Protein AF-A0AAN8IAG8-F1 (afdb_monomer_lite)

Foldseek 3Di:
DDDPDPPPCPPPDAAADEFEAAPVRHGPPPVDDPVQVVVQVVVCRVDDHDDNYFYAYRPGHTDDPPVVPDD

Organism: NCBI:txid191047

Radius of gyration: 16.96 Å; chains: 1; bounding box: 22×43×55 Å

Structure (mmCIF, N/CA/C/O backbone):
data_AF-A0AAN8IAG8-F1
#
_entry.id   AF-A0AAN8IAG8-F1
#
loop_
_atom_site.group_PDB
_atom_site.id
_atom_site.type_symbol
_atom_site.label_atom_id
_atom_site.label_alt_id
_atom_site.label_comp_id
_atom_site.label_asym_id
_atom_site.label_entity_id
_atom_site.label_seq_id
_atom_site.pdbx_PDB_ins_code
_atom_site.Cartn_x
_atom_site.Cartn_y
_atom_site.Cartn_z
_atom_site.occupancy
_atom_site.B_iso_or_equiv
_atom_site.auth_seq_id
_atom_site.auth_comp_id
_atom_site.auth_asym_id
_atom_site.auth_atom_id
_atom_site.pdbx_PDB_model_num
ATOM 1 N N . MET A 1 1 ? 0.792 20.036 43.826 1.00 57.53 1 MET A N 1
ATOM 2 C CA . MET A 1 1 ? 0.528 19.867 42.382 1.00 57.53 1 MET A CA 1
ATOM 3 C C . MET A 1 1 ? 0.468 18.375 42.084 1.00 57.53 1 MET A C 1
ATOM 5 O O . MET A 1 1 ? 1.489 17.726 42.291 1.00 57.53 1 MET A O 1
ATOM 9 N N . PRO A 1 2 ? -0.677 17.794 41.692 1.00 71.44 2 PRO A N 1
ATOM 10 C CA . PRO A 1 2 ? -0.686 16.425 41.188 1.00 71.44 2 PRO A CA 1
ATOM 11 C C . PRO A 1 2 ? 0.003 16.373 39.815 1.00 71.44 2 PRO A C 1
ATOM 13 O O . PRO A 1 2 ? -0.131 17.292 39.007 1.00 71.44 2 PRO A O 1
ATOM 16 N N . ARG A 1 3 ? 0.789 15.317 39.579 1.00 65.94 3 ARG A N 1
ATOM 17 C CA . ARG A 1 3 ? 1.389 15.007 38.274 1.00 65.94 3 ARG A CA 1
ATOM 18 C C . ARG A 1 3 ? 0.248 14.741 37.279 1.00 65.94 3 ARG A C 1
ATOM 20 O O . ARG A 1 3 ? -0.653 13.995 37.655 1.00 65.94 3 ARG A O 1
ATOM 27 N N . PRO A 1 4 ? 0.271 15.290 36.052 1.00 71.94 4 PRO A N 1
ATOM 28 C CA . PRO A 1 4 ? -0.713 14.928 35.039 1.00 71.94 4 PRO A CA 1
ATOM 29 C C . PRO A 1 4 ? -0.697 13.410 34.833 1.00 71.94 4 PRO A C 1
ATOM 31 O O . PRO A 1 4 ? 0.372 12.832 34.618 1.00 71.94 4 PRO A O 1
ATOM 34 N N . GLU A 1 5 ? -1.857 12.767 34.943 1.00 75.31 5 GLU A N 1
ATOM 35 C CA . GLU A 1 5 ? -2.009 11.362 34.577 1.00 75.31 5 GLU A CA 1
ATOM 36 C C . GLU A 1 5 ? -1.670 11.205 33.091 1.00 75.31 5 GLU A C 1
ATOM 38 O O . GLU A 1 5 ? -2.197 11.913 32.230 1.00 75.31 5 GLU A O 1
ATOM 43 N N . PHE A 1 6 ? -0.735 10.305 32.792 1.00 68.00 6 PHE A N 1
ATOM 44 C CA . PHE A 1 6 ? -0.402 9.926 31.427 1.00 68.00 6 PHE A CA 1
ATOM 45 C C . PHE A 1 6 ? -1.627 9.234 30.822 1.00 68.00 6 PHE A C 1
ATOM 47 O O . PHE A 1 6 ? -1.973 8.141 31.256 1.00 68.00 6 PHE A O 1
ATOM 54 N N . GLN A 1 7 ? -2.295 9.881 29.862 1.00 66.06 7 GLN A N 1
ATOM 55 C CA . GLN A 1 7 ? -3.380 9.272 29.088 1.00 66.06 7 GLN A CA 1
ATOM 56 C C . GLN A 1 7 ? -2.749 8.326 28.061 1.00 66.06 7 GLN A C 1
ATOM 58 O O . GLN A 1 7 ? -2.138 8.814 27.103 1.00 66.06 7 GLN A O 1
ATOM 63 N N . PRO A 1 8 ? -2.822 6.998 28.251 1.00 64.81 8 PRO A N 1
ATOM 64 C CA . PRO A 1 8 ? -1.902 6.118 27.553 1.00 64.81 8 PRO A CA 1
ATOM 65 C C . PRO A 1 8 ? -2.320 5.816 26.105 1.00 64.81 8 PRO A C 1
ATOM 67 O O . PRO A 1 8 ? -1.457 5.503 25.297 1.00 64.81 8 PRO A O 1
ATOM 70 N N . GLU A 1 9 ? -3.584 6.013 25.716 1.00 64.00 9 GLU A N 1
ATOM 71 C CA . GLU A 1 9 ? -4.107 5.355 24.507 1.00 64.00 9 GLU A CA 1
ATOM 72 C C . GLU A 1 9 ? -5.107 6.215 23.706 1.00 64.00 9 GLU A C 1
ATOM 74 O O . GLU A 1 9 ? -6.127 5.714 23.234 1.00 64.00 9 GLU A O 1
ATOM 79 N N . ALA A 1 10 ? -4.892 7.525 23.540 1.00 59.28 10 ALA A N 1
ATOM 80 C CA . ALA A 1 10 ? -5.633 8.217 22.479 1.00 59.28 10 ALA A CA 1
ATOM 81 C C . ALA A 1 10 ? -5.214 7.569 21.150 1.00 59.28 10 ALA A C 1
ATOM 83 O O . ALA A 1 10 ? -4.048 7.701 20.788 1.00 59.28 10 ALA A O 1
ATOM 84 N N . ASN A 1 11 ? -6.113 6.821 20.492 1.00 65.75 11 ASN A N 1
ATOM 85 C CA . ASN A 1 11 ? -5.859 6.087 19.247 1.00 65.75 11 ASN A CA 1
ATOM 86 C C . ASN A 1 11 ? -5.066 6.974 18.269 1.00 65.75 11 ASN A C 1
ATOM 88 O O . ASN A 1 11 ? -5.622 7.901 17.681 1.00 65.75 11 ASN A O 1
ATOM 92 N N . ARG A 1 12 ? -3.747 6.748 18.157 1.00 68.56 12 ARG A N 1
ATOM 93 C CA . ARG A 1 12 ? -2.792 7.687 17.527 1.00 68.56 12 ARG A CA 1
ATOM 94 C C . ARG A 1 12 ? -2.823 7.651 15.995 1.00 68.56 12 ARG A C 1
ATOM 96 O O . ARG A 1 12 ? -1.904 8.151 15.351 1.00 68.56 12 ARG A O 1
ATOM 103 N N . GLY A 1 13 ? -3.892 7.107 15.426 1.00 72.56 13 GLY A N 1
ATOM 104 C CA . GLY A 1 13 ? -4.019 6.848 14.004 1.00 72.56 13 GLY A CA 1
ATOM 105 C C . GLY A 1 13 ? -3.315 5.559 13.587 1.00 72.56 13 GLY A C 1
ATOM 106 O O . GLY A 1 13 ? -2.440 5.028 14.270 1.00 72.56 13 GLY A O 1
ATOM 107 N N . SER A 1 14 ? -3.741 5.069 12.436 1.00 84.69 14 SER A N 1
ATOM 108 C CA . SER A 1 14 ? -3.212 3.892 11.761 1.00 84.69 14 SER A CA 1
ATOM 109 C C . SER A 1 14 ? -1.959 4.257 10.963 1.00 84.69 14 SER A C 1
ATOM 111 O O . SER A 1 14 ? -1.968 5.238 10.218 1.00 84.69 14 SER A O 1
ATOM 113 N N . PHE A 1 15 ? -0.875 3.487 11.108 1.00 88.25 15 PHE A N 1
ATOM 114 C CA . PHE A 1 15 ? 0.339 3.663 10.303 1.00 88.25 15 PHE A CA 1
ATOM 115 C C . PHE A 1 15 ? 0.414 2.600 9.210 1.00 88.25 15 PHE A C 1
ATOM 117 O O . PHE A 1 15 ? 0.376 1.405 9.511 1.00 88.25 15 PHE A O 1
ATOM 124 N N . TYR A 1 16 ? 0.588 3.050 7.968 1.00 93.56 16 TYR A N 1
ATOM 125 C CA . TYR A 1 16 ? 0.717 2.193 6.797 1.00 93.56 16 TYR A CA 1
ATOM 126 C C . TYR A 1 16 ? 1.867 2.642 5.895 1.00 93.56 16 TYR A C 1
ATOM 128 O O . TYR A 1 16 ? 2.033 3.829 5.617 1.00 93.56 16 TYR A O 1
ATOM 136 N N . TYR A 1 17 ? 2.609 1.665 5.387 1.00 93.69 17 TYR A N 1
ATOM 137 C CA . TYR A 1 17 ? 3.486 1.775 4.234 1.00 93.69 17 TYR A CA 1
ATOM 138 C C . TYR A 1 17 ? 2.838 1.009 3.079 1.00 93.69 17 TYR A C 1
ATOM 140 O O . TYR A 1 17 ? 2.759 -0.220 3.119 1.00 93.69 17 TYR A O 1
ATOM 148 N N . ALA A 1 18 ? 2.342 1.740 2.080 1.00 94.81 18 ALA A N 1
ATOM 149 C CA . ALA A 1 18 ? 1.764 1.147 0.881 1.00 94.81 18 ALA A CA 1
ATOM 150 C C . ALA A 1 18 ? 2.864 0.738 -0.106 1.00 94.81 18 ALA A C 1
ATOM 152 O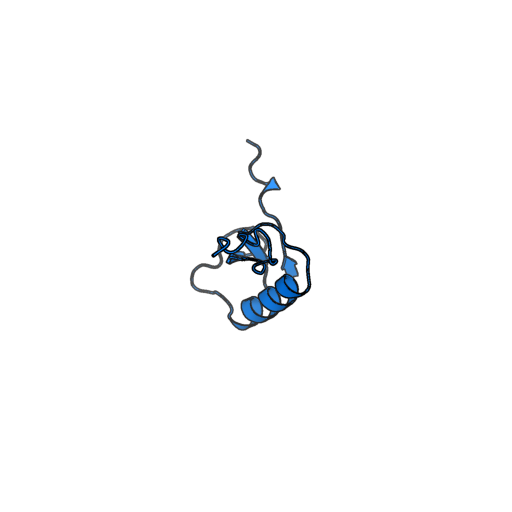 O . ALA A 1 18 ? 3.635 1.584 -0.559 1.00 94.81 18 ALA A O 1
ATOM 153 N N . ASP A 1 19 ? 2.907 -0.547 -0.449 1.00 95.00 19 ASP A N 1
ATOM 154 C CA . ASP A 1 19 ? 3.874 -1.122 -1.381 1.00 95.00 19 ASP A CA 1
ATOM 155 C C . ASP A 1 19 ? 3.157 -1.675 -2.619 1.00 95.00 19 ASP A C 1
ATOM 157 O O . ASP A 1 19 ? 2.426 -2.669 -2.554 1.00 95.00 19 ASP A O 1
ATOM 161 N N . GLU A 1 20 ? 3.343 -0.999 -3.753 1.00 96.06 20 GLU A N 1
ATOM 162 C CA . GLU A 1 20 ? 2.734 -1.391 -5.021 1.00 96.06 20 GLU A CA 1
ATOM 163 C C . GLU A 1 20 ? 3.468 -2.595 -5.630 1.00 96.06 20 GLU A C 1
ATOM 165 O O . GLU A 1 20 ? 4.656 -2.549 -5.984 1.00 96.06 20 GLU A O 1
ATOM 170 N N . ARG A 1 21 ? 2.721 -3.684 -5.798 1.00 96.25 21 ARG A N 1
ATOM 171 C CA . ARG A 1 21 ? 3.164 -4.933 -6.407 1.00 96.25 21 ARG A CA 1
ATOM 172 C C . ARG A 1 21 ? 2.483 -5.154 -7.749 1.00 96.25 21 ARG A C 1
ATOM 174 O O . ARG A 1 21 ? 1.387 -4.672 -8.032 1.00 96.25 21 ARG A O 1
ATOM 181 N N . LYS A 1 22 ? 3.155 -5.922 -8.594 1.00 94.69 22 LYS A N 1
ATOM 182 C CA . LYS A 1 22 ? 2.554 -6.542 -9.771 1.00 94.69 22 LYS A CA 1
ATOM 183 C C . LYS A 1 22 ? 1.682 -7.720 -9.334 1.00 94.69 22 LYS A C 1
ATOM 185 O O . LYS A 1 22 ? 1.807 -8.219 -8.218 1.00 94.69 22 LYS A O 1
ATOM 190 N N . ALA A 1 23 ? 0.836 -8.202 -10.241 1.00 92.31 23 ALA A N 1
ATOM 191 C CA . ALA A 1 23 ? -0.030 -9.356 -9.985 1.00 92.31 23 ALA A CA 1
ATOM 192 C C . ALA A 1 23 ? 0.741 -10.647 -9.632 1.00 92.31 23 ALA A C 1
ATOM 194 O O . ALA A 1 23 ? 0.186 -11.534 -8.996 1.00 92.31 23 ALA A O 1
ATOM 195 N N . ASP A 1 24 ? 2.015 -10.743 -10.021 1.00 89.88 24 ASP A N 1
ATOM 196 C CA . ASP A 1 24 ? 2.922 -11.848 -9.687 1.00 89.88 24 ASP A CA 1
ATOM 197 C C . ASP A 1 24 ? 3.661 -11.659 -8.342 1.00 89.88 24 ASP A C 1
ATOM 199 O O . ASP A 1 24 ? 4.485 -12.490 -7.971 1.00 89.88 24 ASP A O 1
ATOM 203 N N . GLY A 1 25 ? 3.395 -10.567 -7.614 1.00 90.88 25 GLY A N 1
ATOM 204 C CA . GLY A 1 25 ? 4.040 -10.223 -6.343 1.00 90.88 25 GLY A CA 1
ATOM 205 C C . GLY A 1 25 ? 5.382 -9.496 -6.468 1.00 90.88 25 GLY A C 1
ATOM 206 O O . GLY A 1 25 ? 5.937 -9.040 -5.459 1.00 90.88 25 GLY A O 1
ATOM 207 N N . ALA A 1 26 ? 5.909 -9.315 -7.683 1.00 93.06 26 ALA A N 1
ATOM 208 C CA . ALA A 1 26 ? 7.131 -8.549 -7.892 1.00 93.06 26 ALA A CA 1
ATOM 209 C C . ALA A 1 26 ? 6.901 -7.052 -7.629 1.00 93.06 26 ALA A C 1
ATOM 211 O O . ALA A 1 26 ? 5.831 -6.504 -7.897 1.00 93.06 26 ALA A O 1
ATOM 212 N N . ALA A 1 27 ? 7.926 -6.365 -7.125 1.00 93.12 27 ALA A N 1
ATOM 213 C CA . ALA A 1 27 ? 7.850 -4.928 -6.887 1.00 93.12 27 ALA A CA 1
ATOM 214 C C . ALA A 1 27 ? 7.719 -4.142 -8.204 1.00 93.12 27 ALA A C 1
ATOM 216 O O . ALA A 1 27 ? 8.331 -4.475 -9.227 1.00 93.12 27 ALA A O 1
ATOM 217 N N . VAL A 1 28 ? 6.944 -3.058 -8.170 1.00 94.69 28 VAL A N 1
ATOM 218 C CA . VAL A 1 28 ? 6.787 -2.146 -9.315 1.00 94.69 28 VAL A CA 1
ATOM 219 C C . VAL A 1 28 ? 8.008 -1.220 -9.489 1.00 94.69 28 VAL A C 1
ATOM 221 O O . VAL A 1 28 ? 8.276 -0.723 -10.588 1.00 94.69 28 VAL A O 1
ATOM 224 N N . TYR A 1 29 ? 8.826 -1.058 -8.445 1.00 92.00 29 TYR A N 1
ATOM 225 C CA . TYR A 1 29 ? 10.050 -0.248 -8.430 1.00 92.00 29 TYR A CA 1
ATOM 226 C C . TYR A 1 29 ? 9.832 1.198 -8.900 1.00 92.00 29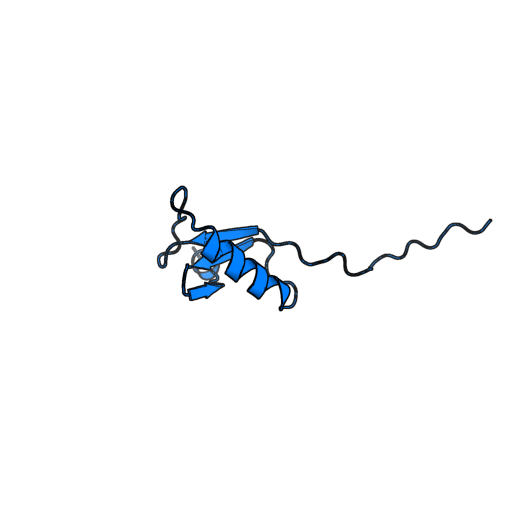 TYR A C 1
ATOM 228 O O . TYR A 1 29 ? 9.321 2.022 -8.157 1.00 92.00 29 TYR A O 1
ATOM 236 N N . ARG A 1 30 ? 10.274 1.542 -10.116 1.00 93.69 30 ARG A N 1
ATOM 237 C CA . ARG A 1 30 ? 10.237 2.915 -10.648 1.00 93.69 30 ARG A CA 1
ATOM 238 C C . ARG A 1 30 ? 8.962 3.231 -11.423 1.00 93.69 30 ARG A C 1
ATOM 240 O O . ARG A 1 30 ? 8.779 4.375 -11.815 1.00 93.69 30 ARG A O 1
ATOM 247 N N . ALA A 1 31 ? 8.115 2.236 -11.668 1.00 93.56 31 ALA A N 1
ATOM 248 C CA . ALA A 1 31 ? 6.878 2.392 -12.427 1.00 93.56 31 ALA A CA 1
ATOM 249 C C . ALA A 1 31 ? 5.652 2.623 -11.522 1.00 93.56 31 ALA A C 1
ATOM 251 O O . ALA A 1 31 ? 4.544 2.277 -11.916 1.00 93.56 31 ALA A O 1
ATOM 252 N N . ILE A 1 32 ? 5.866 3.146 -10.306 1.00 93.25 32 ILE A N 1
ATOM 253 C CA . ILE A 1 32 ? 4.804 3.382 -9.320 1.00 93.25 32 ILE A CA 1
ATOM 254 C C . ILE A 1 32 ? 3.761 4.365 -9.845 1.00 93.25 32 ILE A C 1
ATOM 256 O O . ILE A 1 32 ? 4.084 5.311 -10.569 1.00 93.25 32 ILE A O 1
ATOM 260 N N . ASP A 1 33 ? 2.516 4.171 -9.429 1.00 95.94 33 ASP A N 1
ATOM 261 C CA . ASP A 1 33 ? 1.393 5.001 -9.835 1.00 95.94 33 ASP A CA 1
ATOM 262 C C . ASP A 1 33 ? 0.840 5.805 -8.652 1.00 95.94 33 ASP A C 1
ATOM 264 O O . ASP A 1 33 ? 0.291 5.258 -7.692 1.00 95.94 33 ASP A O 1
ATOM 268 N N . GLY A 1 34 ? 0.982 7.131 -8.716 1.00 95.75 34 GLY A N 1
ATOM 269 C CA . GLY A 1 34 ? 0.560 8.021 -7.632 1.00 95.75 34 GLY A CA 1
ATOM 270 C C . GLY A 1 34 ? -0.953 8.040 -7.396 1.00 95.75 34 GLY A C 1
ATOM 271 O O . GLY A 1 34 ? -1.389 8.163 -6.252 1.00 95.75 34 GLY A O 1
ATOM 272 N N . GLU A 1 35 ? -1.763 7.880 -8.445 1.00 96.88 35 GLU A N 1
ATOM 273 C CA . GLU A 1 35 ? -3.222 7.833 -8.312 1.00 96.88 35 GLU A CA 1
ATOM 274 C C . GLU A 1 35 ? -3.657 6.530 -7.631 1.00 96.88 35 GLU A C 1
ATOM 276 O O . GLU A 1 35 ? -4.524 6.545 -6.754 1.00 96.88 35 GLU A O 1
ATOM 281 N N . ALA A 1 36 ? -3.022 5.412 -7.989 1.00 96.50 36 ALA A N 1
ATOM 282 C CA . ALA A 1 36 ? -3.265 4.121 -7.362 1.00 96.50 36 ALA A CA 1
ATOM 283 C C . ALA A 1 36 ? -2.924 4.151 -5.863 1.00 96.50 36 ALA A C 1
ATOM 285 O O . ALA A 1 36 ? -3.738 3.711 -5.052 1.00 96.50 36 ALA A O 1
ATOM 286 N N . HIS A 1 37 ? -1.788 4.749 -5.485 1.00 96.62 37 HIS A N 1
ATOM 287 C CA . HIS A 1 37 ? -1.425 4.942 -4.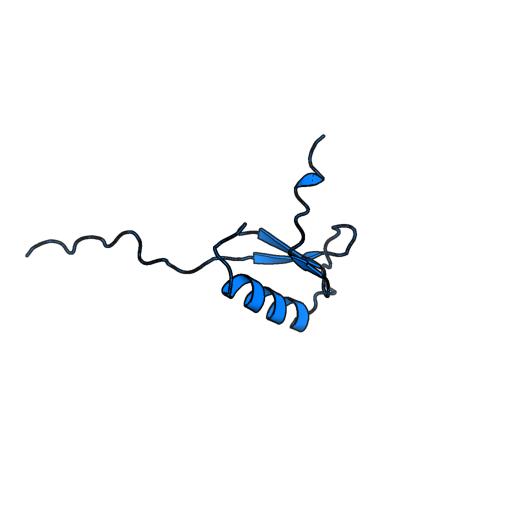076 1.00 96.62 37 HIS A CA 1
ATOM 288 C C . HIS A 1 37 ? -2.436 5.823 -3.338 1.00 96.62 37 HIS A C 1
ATOM 290 O O . HIS A 1 37 ? -2.847 5.486 -2.232 1.00 96.62 37 HIS A O 1
ATOM 296 N N . GLY A 1 38 ? -2.860 6.938 -3.943 1.00 96.19 38 GLY A N 1
ATOM 297 C CA . GLY A 1 38 ? -3.840 7.839 -3.336 1.00 96.19 38 GLY A CA 1
ATOM 298 C C . GLY A 1 38 ? -5.158 7.133 -3.018 1.00 96.19 38 GLY A C 1
ATOM 299 O O . GLY A 1 38 ? -5.643 7.220 -1.893 1.00 96.19 38 GLY A O 1
ATOM 300 N N . LYS A 1 39 ? -5.699 6.374 -3.980 1.00 96.44 39 LYS A N 1
ATOM 301 C CA . LYS A 1 39 ? -6.916 5.568 -3.778 1.00 96.44 39 LYS A CA 1
ATOM 302 C C . LYS A 1 39 ? -6.722 4.522 -2.684 1.00 96.44 39 LYS A C 1
ATOM 304 O O . LYS A 1 39 ? -7.569 4.391 -1.809 1.00 96.44 39 LYS A O 1
ATOM 309 N N . PHE A 1 40 ? -5.583 3.836 -2.691 1.00 96.31 40 PHE A N 1
ATOM 310 C CA . PHE A 1 40 ? -5.308 2.792 -1.716 1.00 96.31 40 PHE A CA 1
ATOM 311 C C . PHE A 1 40 ? -5.164 3.330 -0.283 1.00 96.31 40 PHE A C 1
ATOM 313 O O . PHE A 1 40 ? -5.708 2.742 0.647 1.00 96.31 40 PHE A O 1
ATOM 320 N N . TYR A 1 41 ? -4.522 4.485 -0.077 1.00 95.31 41 TYR A N 1
ATOM 321 C CA . TYR A 1 41 ? -4.470 5.111 1.251 1.00 95.31 41 TYR A CA 1
ATOM 322 C C . TYR A 1 41 ? -5.849 5.543 1.762 1.00 95.31 41 TYR A C 1
ATOM 324 O O . TYR A 1 41 ? -6.097 5.452 2.965 1.00 95.31 41 TYR A O 1
ATOM 332 N N . VAL A 1 42 ? -6.755 5.971 0.875 1.00 94.75 42 VAL A N 1
ATOM 333 C CA . VAL A 1 42 ? -8.152 6.243 1.252 1.00 94.75 42 VAL A CA 1
ATOM 334 C C . VAL A 1 42 ? -8.823 4.956 1.732 1.00 94.75 42 VAL A C 1
ATOM 336 O O . VAL A 1 42 ? -9.347 4.937 2.843 1.00 94.75 42 VAL A O 1
ATOM 339 N N . GLU A 1 43 ? -8.710 3.859 0.979 1.00 93.56 43 GLU A N 1
ATOM 340 C CA . GLU A 1 43 ? -9.262 2.556 1.381 1.00 93.56 43 GLU A CA 1
ATOM 341 C C . GLU A 1 43 ? -8.717 2.061 2.732 1.00 93.56 43 GLU A C 1
ATOM 343 O O . GLU A 1 43 ? -9.455 1.467 3.516 1.00 93.56 43 GLU A O 1
ATOM 348 N N . LEU A 1 44 ? -7.430 2.290 3.015 1.00 93.12 44 LEU A N 1
ATOM 349 C CA . LEU A 1 44 ? -6.806 1.929 4.293 1.00 93.12 44 LEU A CA 1
ATOM 350 C C . LEU A 1 44 ? -7.302 2.794 5.459 1.00 93.12 44 LEU A C 1
ATOM 352 O O . LEU A 1 44 ? -7.370 2.313 6.587 1.00 93.12 44 LEU A O 1
ATOM 356 N N . SER A 1 45 ? -7.641 4.059 5.200 1.00 91.69 45 SER A N 1
ATOM 357 C CA . SER A 1 45 ? -8.124 4.993 6.225 1.00 91.69 45 SER A CA 1
ATOM 358 C C . SER A 1 45 ? -9.553 4.707 6.692 1.00 91.69 45 SER A C 1
ATOM 360 O O . SER A 1 45 ? -9.922 5.079 7.803 1.00 91.69 45 SER A O 1
ATOM 362 N N . GLU A 1 46 ? -10.346 4.030 5.860 1.00 92.44 46 GLU A N 1
ATOM 363 C CA . GLU A 1 46 ? -11.743 3.676 6.139 1.00 92.44 46 GLU A CA 1
ATOM 364 C C . GLU A 1 46 ? -11.888 2.341 6.890 1.00 92.44 46 GLU A C 1
ATOM 366 O O . GLU A 1 46 ? -13.002 1.914 7.197 1.00 92.44 46 GLU A O 1
ATOM 371 N N . LYS A 1 47 ? -10.770 1.666 7.177 1.00 87.94 47 LYS A N 1
ATOM 372 C CA . LYS A 1 47 ? -10.720 0.340 7.800 1.00 87.94 47 LYS A CA 1
ATOM 373 C C . LYS A 1 47 ? -10.000 0.379 9.146 1.00 87.94 47 LYS A C 1
ATOM 375 O O . LYS A 1 47 ? -9.203 1.276 9.421 1.00 87.94 47 LYS A O 1
ATOM 380 N N . ASP A 1 48 ? -10.245 -0.645 9.960 1.00 89.25 48 ASP A N 1
ATOM 381 C CA . ASP A 1 48 ? -9.432 -0.908 11.148 1.00 89.25 48 ASP A CA 1
ATOM 382 C C . ASP A 1 48 ? -7.976 -1.210 10.762 1.00 89.25 48 ASP A C 1
ATOM 384 O O . ASP A 1 48 ? -7.691 -1.670 9.653 1.00 89.25 48 ASP A O 1
ATOM 388 N N . GLN A 1 49 ? -7.048 -0.944 11.686 1.00 88.56 49 GLN A N 1
ATOM 389 C CA . GLN A 1 49 ? -5.615 -1.114 11.449 1.00 88.56 49 GLN A CA 1
ATOM 390 C C . GLN A 1 49 ? -5.276 -2.561 11.056 1.00 88.56 49 GLN A C 1
ATOM 392 O O . GLN A 1 49 ? -5.418 -3.488 11.854 1.00 88.56 49 GLN A O 1
ATOM 397 N N . GLY A 1 50 ? -4.780 -2.731 9.833 1.00 87.56 50 GLY A N 1
ATOM 398 C CA . GLY A 1 50 ? -4.217 -3.970 9.310 1.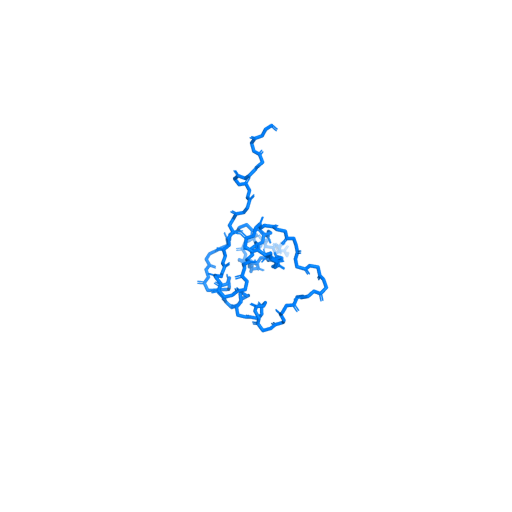00 87.56 50 GLY A CA 1
ATOM 399 C C . GLY A 1 50 ? -2.690 -4.031 9.451 1.00 87.56 50 GLY A C 1
ATOM 400 O O . GLY A 1 50 ? -2.095 -3.300 10.252 1.00 87.56 50 GLY A O 1
ATOM 401 N N . PRO A 1 51 ? -2.021 -4.895 8.667 1.00 91.31 51 PRO A N 1
ATOM 402 C CA . PRO A 1 51 ? -0.565 -4.951 8.624 1.00 91.31 51 PRO A CA 1
ATOM 403 C C . PRO A 1 51 ? 0.037 -3.607 8.213 1.00 91.31 51 PRO A C 1
ATOM 405 O O . PRO A 1 51 ? -0.385 -3.000 7.230 1.00 91.31 51 PRO A O 1
ATOM 408 N N . TRP A 1 52 ? 1.061 -3.161 8.946 1.00 91.69 52 TRP A N 1
ATOM 409 C CA . TRP A 1 52 ? 1.733 -1.888 8.670 1.00 91.69 52 TRP A CA 1
ATOM 410 C C . TRP A 1 52 ? 2.356 -1.853 7.265 1.00 91.69 52 TRP A C 1
ATOM 412 O O . TRP A 1 52 ? 2.380 -0.800 6.6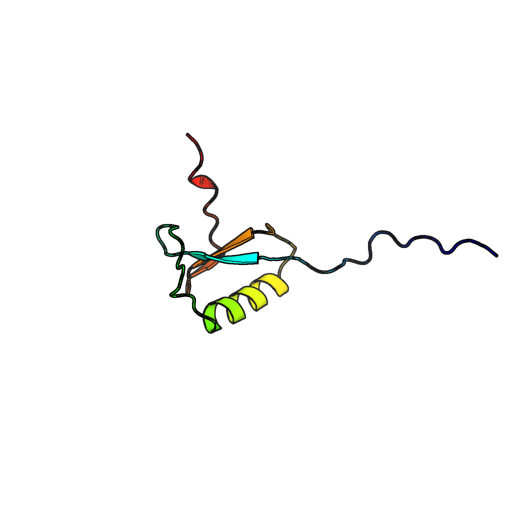37 1.00 91.69 52 TRP A O 1
ATOM 422 N N . LEU A 1 53 ? 2.848 -2.995 6.771 1.00 93.94 53 LEU A N 1
ATOM 423 C CA . LEU A 1 53 ? 3.269 -3.181 5.387 1.00 93.94 53 LEU A CA 1
ATOM 424 C C . LEU A 1 53 ? 2.052 -3.633 4.578 1.00 93.94 53 LEU A C 1
ATOM 426 O O . LEU A 1 53 ? 1.693 -4.810 4.585 1.00 93.94 53 LEU A O 1
ATOM 430 N N . ALA A 1 54 ? 1.410 -2.685 3.905 1.00 95.00 54 ALA A N 1
ATOM 431 C CA . ALA A 1 54 ? 0.216 -2.933 3.118 1.00 95.00 54 ALA A CA 1
ATOM 432 C C . ALA A 1 54 ? 0.599 -3.076 1.643 1.00 95.00 54 ALA A C 1
ATOM 434 O O . ALA A 1 54 ? 0.906 -2.093 0.968 1.00 95.00 54 ALA A O 1
ATOM 435 N N . THR A 1 55 ? 0.587 -4.3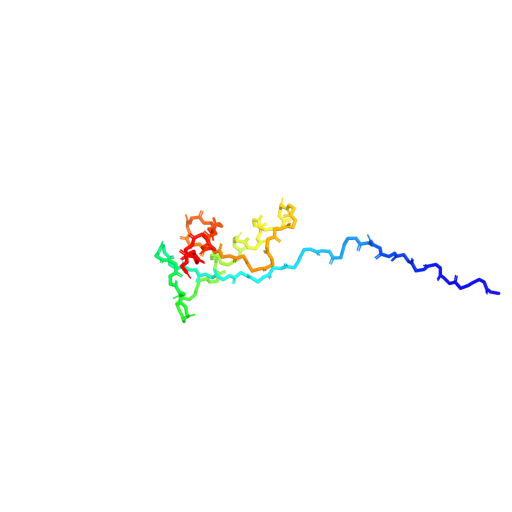03 1.133 1.00 95.94 55 THR A N 1
ATOM 436 C CA . THR A 1 55 ? 0.839 -4.576 -0.284 1.00 95.94 55 THR A CA 1
ATOM 437 C C . THR A 1 55 ? -0.449 -4.491 -1.095 1.00 95.94 55 THR A C 1
ATOM 439 O O . THR A 1 55 ? -1.516 -4.922 -0.652 1.00 95.94 55 THR A O 1
ATOM 442 N N . PHE A 1 56 ? -0.365 -3.926 -2.297 1.00 96.12 56 PHE A N 1
ATOM 443 C CA . PHE A 1 56 ? -1.519 -3.789 -3.185 1.00 96.12 56 PHE A CA 1
ATOM 444 C C . PHE A 1 56 ? -1.123 -3.912 -4.650 1.00 96.12 56 PHE A C 1
ATOM 446 O O . PHE A 1 56 ? 0.023 -3.664 -5.020 1.00 96.12 56 PHE A O 1
ATOM 453 N N . VAL A 1 57 ? -2.090 -4.267 -5.493 1.00 96.25 57 VAL A N 1
ATOM 454 C CA . VAL A 1 57 ? -1.930 -4.269 -6.951 1.00 96.25 57 VAL A CA 1
ATOM 455 C C . VAL A 1 57 ? -2.855 -3.210 -7.536 1.00 96.25 57 VAL A C 1
ATOM 457 O O . VAL A 1 57 ? -4.053 -3.175 -7.231 1.00 96.25 57 VAL A O 1
ATOM 460 N N . LYS A 1 58 ? -2.316 -2.337 -8.395 1.00 95.44 58 LYS A N 1
ATOM 461 C CA . LYS A 1 58 ? -3.094 -1.297 -9.081 1.00 95.44 58 LYS A CA 1
ATOM 462 C C . LYS A 1 58 ? -4.329 -1.901 -9.762 1.00 95.44 58 LYS A C 1
ATOM 464 O O . LYS A 1 58 ? -4.228 -2.845 -10.541 1.00 95.44 58 LYS A O 1
ATOM 469 N N . GLY A 1 59 ? -5.502 -1.335 -9.473 1.00 93.31 59 GLY A N 1
ATOM 470 C CA . GLY A 1 59 ? -6.788 -1.788 -10.017 1.00 93.31 59 GLY A CA 1
ATOM 471 C C . GLY A 1 59 ? -7.373 -3.043 -9.357 1.00 93.31 59 GLY A C 1
ATOM 472 O O . GLY A 1 59 ? -8.477 -3.434 -9.718 1.00 93.31 59 GLY A O 1
ATOM 473 N N . THR A 1 60 ? -6.669 -3.652 -8.397 1.00 93.75 60 THR A N 1
ATOM 474 C CA . THR A 1 60 ? -7.147 -4.809 -7.616 1.00 93.75 60 THR A CA 1
ATOM 475 C C . THR A 1 60 ? -7.384 -4.446 -6.148 1.00 93.75 60 THR A C 1
ATOM 477 O O . THR A 1 60 ? -8.352 -4.915 -5.559 1.00 93.75 60 THR A O 1
ATOM 480 N N . GLY A 1 61 ? -6.534 -3.591 -5.567 1.00 92.06 61 GLY A N 1
ATOM 481 C CA . GLY A 1 61 ? -6.581 -3.231 -4.145 1.00 92.06 61 GLY A CA 1
ATOM 482 C C . GLY A 1 61 ? -5.619 -4.072 -3.301 1.00 92.06 61 GLY A C 1
ATOM 483 O O . GLY A 1 61 ? -4.605 -4.550 -3.818 1.00 92.06 61 GLY A O 1
ATOM 484 N N . TYR A 1 62 ? -5.917 -4.219 -2.005 1.00 94.56 62 TYR A N 1
ATOM 485 C CA . TYR A 1 62 ? -5.083 -4.952 -1.039 1.00 94.56 62 TYR A CA 1
ATOM 486 C C . TYR A 1 62 ? -4.865 -6.413 -1.460 1.00 94.56 62 TYR A C 1
ATOM 488 O O . TYR A 1 62 ? -5.828 -7.130 -1.732 1.00 94.56 62 TYR A O 1
ATOM 496 N N . VAL A 1 63 ? -3.610 -6.867 -1.454 1.00 93.50 63 VAL A N 1
ATOM 497 C CA . VAL A 1 63 ? -3.235 -8.266 -1.706 1.00 93.50 63 VAL A CA 1
ATOM 498 C C . VAL A 1 63 ? -2.152 -8.661 -0.715 1.00 93.50 63 VAL A C 1
ATOM 500 O O . VAL A 1 63 ? -1.111 -8.011 -0.666 1.00 93.50 63 VAL A O 1
ATOM 503 N N . ASP A 1 64 ? -2.376 -9.728 0.047 1.00 90.62 64 ASP A N 1
ATOM 504 C CA . ASP A 1 64 ? -1.372 -10.295 0.947 1.00 90.62 64 ASP A CA 1
ATOM 505 C C . ASP A 1 64 ? -0.480 -11.297 0.192 1.00 90.62 64 ASP A C 1
ATOM 507 O O . ASP A 1 64 ? -0.968 -12.273 -0.375 1.00 90.62 64 ASP A O 1
ATOM 511 N N . PHE A 1 65 ? 0.832 -11.045 0.177 1.00 86.19 65 PHE A N 1
ATOM 512 C CA . PHE A 1 65 ? 1.840 -11.908 -0.455 1.00 86.19 65 PHE A CA 1
ATOM 513 C C . PHE A 1 65 ? 2.650 -12.740 0.560 1.00 86.19 65 PHE A C 1
ATOM 515 O O . PHE A 1 65 ? 3.630 -13.384 0.182 1.00 86.19 65 PHE A O 1
ATOM 522 N N . SER A 1 66 ? 2.283 -12.736 1.845 1.00 79.44 66 SER A N 1
ATOM 523 C CA . SER A 1 66 ? 3.001 -13.468 2.901 1.00 79.44 66 SER A CA 1
ATOM 524 C C . SER A 1 66 ? 2.864 -14.996 2.799 1.00 79.44 66 SER A C 1
ATOM 526 O O . SER A 1 66 ? 3.786 -15.724 3.168 1.00 79.44 66 SER A O 1
ATOM 528 N N . GLU A 1 67 ? 1.789 -15.488 2.179 1.00 64.69 67 GLU A N 1
ATOM 529 C CA . GLU A 1 67 ? 1.484 -16.917 1.972 1.00 64.69 67 GLU A CA 1
ATOM 530 C C . GLU A 1 67 ? 2.395 -17.624 0.935 1.00 64.69 67 GLU A C 1
ATOM 532 O O . GLU A 1 67 ? 2.227 -18.808 0.654 1.00 64.69 67 GLU A O 1
ATOM 537 N N . GLY A 1 68 ? 3.391 -16.932 0.367 1.00 55.28 68 GLY A N 1
ATOM 538 C CA . GLY A 1 68 ? 4.418 -17.523 -0.506 1.00 55.28 68 GLY A CA 1
ATOM 539 C C . GLY A 1 68 ? 5.715 -17.940 0.203 1.00 55.28 68 GLY A C 1
ATOM 540 O O . GLY A 1 68 ? 6.595 -18.512 -0.437 1.00 55.28 68 GLY A O 1
ATOM 541 N N . SER A 1 69 ? 5.863 -17.648 1.502 1.00 48.69 69 SER A N 1
ATOM 542 C CA . SER A 1 69 ? 7.104 -17.853 2.270 1.00 48.69 69 SER A CA 1
ATOM 543 C C . SER A 1 69 ? 7.051 -19.066 3.214 1.00 48.69 69 SER A C 1
ATOM 545 O O . SER A 1 69 ? 7.605 -19.021 4.312 1.00 48.69 69 SER A O 1
ATOM 547 N N . SER A 1 70 ? 6.386 -20.152 2.807 1.00 45.03 70 SER A N 1
ATOM 548 C CA . SER A 1 70 ? 6.500 -21.459 3.470 1.00 45.03 70 SER A CA 1
ATOM 549 C C . SER A 1 70 ? 7.417 -22.374 2.654 1.00 45.03 70 SER A C 1
ATOM 551 O O . SER A 1 70 ? 6.947 -23.141 1.818 1.00 45.03 70 SER A O 1
ATOM 553 N N . MET A 1 71 ? 8.729 -22.252 2.872 1.00 37.72 71 MET A N 1
ATOM 554 C CA . MET A 1 71 ? 9.752 -23.266 2.573 1.00 37.72 71 MET A CA 1
ATOM 555 C C . MET A 1 71 ? 10.885 -23.152 3.587 1.00 37.72 71 MET A C 1
ATOM 557 O O . MET A 1 71 ? 11.401 -22.026 3.760 1.00 37.72 71 MET A O 1
#

pLDDT: mean 85.21, std 14.51, range [37.72, 96.88]

Secondary structure (DSSP, 8-state):
-PPPP-----------EEEEE-TTS-B-TT---HHHHHHHHHHHHTS----SEEEEETTTEE---GGG---

Sequence (71 aa):
MPRPEFQPEANRGSFYYADERKADGAAVYRAIDGEAHGKFYVELSEKDQGPWLATFVKGTGYVDFSEGSSM

=== Feature glossary ===
Feature key, reading from the visual/contextual features back to the raw sequence:

Rendered structure images. Structure images are PyMOL renders from six orthogonal camera directions. Cartoon representation draws helices as coils and strands as arrows; sticks shows the backbone as bonds; surface shows the solvent-excluded envelope. Rainbow coloring maps sequence position to hue (blue→red, N→C); chain coloring assigns a distinct color per polypeptide.

Contact-map, Ramachandran, and PAE plots. Three diagnostic plots accompany the record. The Cα contact map visualizes the tertiary structure as a 2D adjacency matrix (8 Å cutoff, sequence-local contacts suppressed). The Ramachandran plot shows the distribution of backbone (φ, ψ) torsions, with points in the α and β basins reflecting secondary structure content. The PAE plot shows AlphaFold's inter-residue confidence as a color matrix.

InterPro / GO / CATH / organism. The annotation block draws on four external resources. InterPro: which protein families and domains the sequence belongs to. GO: standardized terms for what the protein does, what process it participates in, and where in the cell it acts. CATH: which structural fold it has in the CATH hierarchy. Organism: the species of origin.

Nearest PDB structures. Structural nearest neighbors (via Foldseek easy-search vs the PDB). Reported per hit: target PDB id, E-value, and alignment TM-score. A TM-score above ~0.5 is the conventional threshold for 'same fold'.

Predicted aligned error. Predicted aligned error is AlphaFold's pairwise confidence. Unlike pLDDT (per-residue), PAE is per-residue-pair and captures whether two parts of the structure are correctly placed relative to each other. Units are ångströms of expected positional error.

Solvent-accessible surface area. SASA measures how much of the protein is reachable by solvent. It is computed by rolling a water-sized probe over the atomic surface and summing the exposed area (Å²). Per-residue SASA distinguishes core (buried, low SASA) from surface (exposed, high SASA) residues; total SASA is a whole-molecule size measure.

B-factor. Crystallographic B-factors measure how much each atom's electron density is smeared out, in Å². They rise in mobile loops and surface residues and fall in the buried interior. In AlphaFold models this column is repurposed to hold pLDDT instead.

pLDDT. For AlphaFold models, the B-factor field carries pLDDT — the model's own estimate of local accuracy on a 0–100 scale. Regions with pLDDT<50 should be treated as essentially unmodeled; they often correspond to intrinsically disordered segments.

Backbone torsions (φ/ψ). φ (phi) and ψ (psi) are the two rotatable backbone dihedrals per residue: φ is the C(i-1)–N–Cα–C torsion, ψ is the N–Cα–C–N(i+1) torsion, both in degrees on (−180°, 180°]. α-helical residues cluster near (−60°, −45°); β-strand residues near (−120°, +130°). A Ramachandran plot is simply a scatter of (φ, ψ) for every residue.

Radius of gyration, Cα contacts, bounding box. Radius of gyration (Rg) is the root-mean-square distance of Cα atoms from their centroid — a single number for overall size and compactness. A globular domain of N residues has Rg ≈ 2.2·N^0.38 Å; an extended or disordered chain has a much larger Rg. The Cα contact count is the number of residue pairs whose Cα atoms are within 8 Å and are more than four positions apart in sequence — a standard proxy for tertiary packing density. The bounding box is the smallest axis-aligned box enclosing all Cα atoms.

Secondary structure (3-state, P-SEA). Three-state secondary structure (P-SEA) collapses the eight DSSP classes into helix (a), strand (b), and coil (c). P-SEA assigns these from Cα geometry alone — distances and angles — without requiring backbone oxygens, so it works on any Cα trace.

Secondary structure (8-state, DSSP). Secondary structure is the local, repeating backbone conformation. DSSP classifies it into eight states by reading the hydrogen-bond network: three helix types (H, G, I), two β types (E, B), two non-regular types (T, S), and unstructured coil (-).

Foldseek 3Di. The Foldseek 3Di string encodes local tertiary geometry as a 20-letter alphabet — one character per residue — derived from the relative positions of nearby Cα atoms. Unlike the amino-acid sequence, 3Di is a direct function of the 3D structure, so two proteins with the same fold have similar 3Di strings even at low sequence identity.

mmCIF coordinates. Structure coordinates are given as an mmCIF _atom_site loop: one row per atom with element, residue name, chain id, sequence number, and x/y/z position in Å. Only the four main-chain atoms per residue are included here; side chains are omitted to keep the record compact.

Sequence. This is the polypeptide sequence — one letter per residue, N-terminus first. Length ranges from a few dozen residues for small domains to over a thousand for large multi-domain proteins.